Protein AF-A0A9N8MBV6-F1 (afdb_monomer_lite)

Sequence (91 aa):
MVTPRKQLEMYLAENVIITSKPTDVLTYWASNESRFPSLAAMARDILAIPATTVPSEAAFSRGGELITKRRNRLGGDTVTAIMCLDSWFEG

Structure (mmCIF, N/CA/C/O backbone):
data_AF-A0A9N8MBV6-F1
#
_entry.id   AF-A0A9N8MBV6-F1
#
loop_
_atom_site.group_PDB
_atom_site.id
_atom_site.type_symbol
_atom_site.label_atom_id
_atom_site.label_alt_id
_atom_site.label_comp_id
_atom_site.label_asym_id
_atom_site.label_entity_id
_atom_site.label_seq_id
_atom_site.pdbx_PDB_ins_code
_atom_site.Cartn_x
_atom_site.Cartn_y
_atom_site.Cartn_z
_atom_site.occupancy
_atom_site.B_iso_or_equiv
_atom_site.auth_seq_id
_atom_site.auth_comp_id
_atom_site.auth_asym_id
_atom_site.auth_atom_id
_atom_site.pdbx_PDB_model_num
ATOM 1 N N . MET A 1 1 ? -25.143 0.333 11.288 1.00 60.88 1 MET A N 1
ATOM 2 C CA . MET A 1 1 ? -23.845 0.517 10.598 1.00 60.88 1 MET A CA 1
ATOM 3 C C . MET A 1 1 ? -22.922 1.333 11.490 1.00 60.88 1 MET A C 1
ATOM 5 O O . MET A 1 1 ? -23.369 2.339 12.027 1.00 60.88 1 MET A O 1
ATOM 9 N N . VAL A 1 2 ? -21.676 0.897 11.693 1.00 74.44 2 VAL A N 1
ATOM 10 C CA . VAL A 1 2 ? -20.662 1.687 12.415 1.00 74.44 2 VAL A CA 1
ATOM 11 C C . VAL A 1 2 ? -20.090 2.715 11.438 1.00 74.44 2 VAL A C 1
ATOM 13 O O . VAL A 1 2 ? -19.578 2.340 10.387 1.00 74.44 2 VAL A O 1
ATOM 16 N N . THR A 1 3 ? -20.211 4.005 11.747 1.00 90.50 3 THR A N 1
ATOM 17 C CA . THR A 1 3 ? -19.683 5.081 10.895 1.00 90.50 3 THR A CA 1
ATOM 18 C C . THR A 1 3 ? -18.149 5.133 10.963 1.00 90.50 3 THR A C 1
ATOM 20 O O . THR A 1 3 ? -17.584 4.727 11.982 1.00 90.50 3 THR A O 1
ATOM 23 N N . PRO A 1 4 ? -17.448 5.668 9.941 1.00 90.94 4 PRO A N 1
ATOM 24 C CA . PRO A 1 4 ? -15.984 5.790 9.968 1.00 90.94 4 PRO A CA 1
ATOM 25 C C . PRO A 1 4 ? -15.463 6.545 11.198 1.00 90.94 4 PRO A C 1
ATOM 27 O O . PRO A 1 4 ? -14.492 6.133 11.824 1.00 90.94 4 PRO A O 1
ATOM 30 N N . ARG A 1 5 ? -16.172 7.603 11.614 1.00 93.00 5 ARG A N 1
ATOM 31 C CA . ARG A 1 5 ? -15.852 8.359 12.832 1.00 93.00 5 ARG A CA 1
ATOM 32 C C . ARG A 1 5 ? -15.909 7.492 14.091 1.00 93.00 5 ARG A C 1
ATOM 34 O O . ARG A 1 5 ? -15.012 7.568 14.919 1.00 93.00 5 ARG A O 1
ATOM 41 N N . LYS A 1 6 ? -16.928 6.638 14.213 1.00 93.50 6 LYS A N 1
ATOM 42 C CA . LYS A 1 6 ? -17.065 5.741 15.364 1.00 93.50 6 LYS A CA 1
ATOM 43 C C . LYS A 1 6 ? -15.995 4.645 15.374 1.00 93.50 6 LYS A C 1
ATOM 45 O O . LYS A 1 6 ? -15.526 4.284 16.444 1.00 93.50 6 LYS A O 1
ATOM 50 N N . GLN A 1 7 ? -15.572 4.154 14.204 1.00 93.31 7 GLN A N 1
ATOM 51 C CA . GLN A 1 7 ? -14.426 3.236 14.101 1.00 93.31 7 GLN A CA 1
ATOM 52 C C . GLN A 1 7 ? -13.141 3.892 14.627 1.00 93.31 7 GLN A C 1
ATOM 54 O O . GLN A 1 7 ? -12.420 3.276 15.404 1.00 93.31 7 GLN A O 1
ATOM 59 N N . LEU A 1 8 ? -12.891 5.152 14.251 1.00 93.69 8 LEU A N 1
ATOM 60 C CA . LEU A 1 8 ? -11.741 5.914 14.735 1.00 93.69 8 LEU A CA 1
ATOM 61 C C . LEU A 1 8 ? -11.790 6.125 16.253 1.00 93.69 8 LEU A C 1
ATOM 63 O O . LEU A 1 8 ? -10.803 5.869 16.931 1.00 93.69 8 LEU A O 1
ATOM 67 N N . GLU A 1 9 ? -12.932 6.557 16.792 1.00 95.00 9 GLU A N 1
ATOM 68 C CA . GLU A 1 9 ? -13.109 6.748 18.239 1.00 95.00 9 GLU A CA 1
ATOM 69 C C . GLU A 1 9 ? -12.865 5.447 19.016 1.00 95.00 9 GLU A C 1
ATOM 71 O O . GLU A 1 9 ? -12.208 5.464 20.053 1.00 95.00 9 GLU A O 1
ATOM 76 N N . MET A 1 10 ? -13.338 4.312 18.493 1.00 93.31 10 MET A N 1
ATOM 77 C CA . MET A 1 10 ? -13.082 2.997 19.083 1.00 93.31 10 MET A CA 1
ATOM 78 C C . MET A 1 10 ? -11.597 2.630 19.055 1.00 93.31 10 MET A C 1
ATOM 80 O O . MET A 1 10 ? -11.076 2.217 20.083 1.00 93.31 10 MET A O 1
ATOM 84 N N . TYR A 1 11 ? -10.918 2.804 17.917 1.00 92.19 11 TYR A N 1
ATOM 85 C CA . TYR A 1 11 ? -9.485 2.524 17.789 1.00 92.19 11 TYR A CA 1
ATOM 86 C C . TYR A 1 11 ? -8.639 3.397 18.727 1.00 92.19 11 TYR A C 1
ATOM 88 O O . TYR A 1 11 ? -7.755 2.894 19.408 1.00 92.19 11 TYR A O 1
ATOM 96 N N . LEU A 1 12 ? -8.943 4.695 18.823 1.00 92.75 12 LEU A N 1
ATOM 97 C CA . LEU A 1 12 ? -8.231 5.615 19.718 1.00 92.75 12 LEU A CA 1
ATOM 98 C C . LEU A 1 12 ? -8.475 5.325 21.206 1.00 92.75 12 LEU A C 1
ATOM 100 O O . LEU A 1 12 ? -7.657 5.705 22.039 1.00 92.75 12 LEU A O 1
ATOM 104 N N . ALA A 1 13 ? -9.594 4.681 21.540 1.00 93.88 13 ALA A N 1
ATOM 105 C CA . ALA A 1 13 ? -9.905 4.246 22.897 1.00 93.88 13 ALA A CA 1
ATOM 106 C C . ALA A 1 13 ? -9.295 2.876 23.250 1.00 93.88 13 ALA A C 1
ATOM 108 O O . ALA A 1 13 ? -9.374 2.464 24.410 1.00 93.88 13 ALA A O 1
ATOM 109 N N . GLU A 1 14 ? -8.721 2.148 22.286 1.00 88.94 14 GLU A N 1
ATOM 110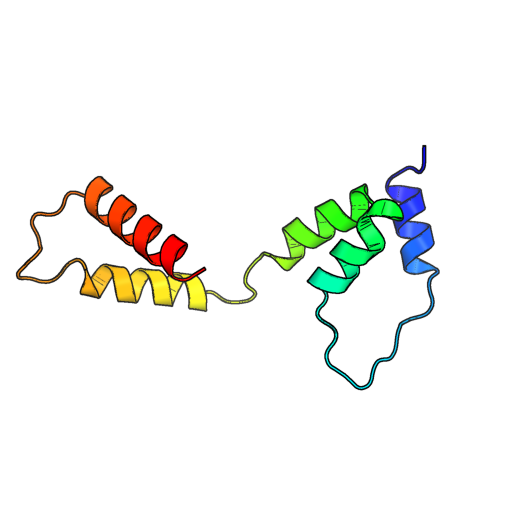 C CA . GLU A 1 14 ? -8.046 0.882 22.567 1.00 88.94 14 GLU A CA 1
ATOM 111 C C . GLU A 1 14 ? -6.743 1.099 23.336 1.00 88.94 14 GLU A C 1
ATOM 113 O O . GLU A 1 14 ? -6.031 2.090 23.174 1.00 88.94 14 GLU A O 1
ATOM 118 N N . ASN A 1 15 ? -6.407 0.122 24.178 1.00 85.44 15 ASN A N 1
ATOM 119 C CA . ASN A 1 15 ? -5.114 0.111 24.842 1.00 85.44 15 ASN A CA 1
ATOM 120 C C . ASN A 1 15 ? -4.002 -0.095 23.811 1.00 85.44 15 ASN A C 1
ATOM 122 O O . ASN A 1 15 ? -4.092 -0.972 22.950 1.00 85.44 15 ASN A O 1
ATOM 126 N N . VAL A 1 16 ? -2.919 0.668 23.954 1.00 81.31 16 VAL A N 1
ATOM 127 C CA . VAL A 1 16 ? -1.726 0.501 23.123 1.00 81.31 16 VAL A CA 1
ATOM 128 C C . VAL A 1 16 ? -1.153 -0.895 23.350 1.00 81.31 16 VAL A C 1
ATOM 130 O O . VAL A 1 16 ? -0.800 -1.268 24.470 1.00 81.31 16 VAL A O 1
ATOM 133 N N . ILE A 1 17 ? -1.042 -1.666 22.271 1.00 75.69 17 ILE A N 1
ATOM 134 C CA . ILE A 1 17 ? -0.413 -2.981 22.310 1.00 75.69 17 ILE A CA 1
ATOM 135 C C . ILE A 1 17 ? 1.102 -2.767 22.369 1.00 75.69 17 ILE A C 1
ATOM 137 O O . ILE A 1 17 ? 1.744 -2.476 21.363 1.00 75.69 17 ILE A O 1
ATOM 141 N N . ILE A 1 18 ? 1.686 -2.899 23.560 1.00 75.00 18 ILE A N 1
ATOM 142 C CA . ILE A 1 18 ? 3.140 -2.853 23.739 1.00 75.00 18 ILE A CA 1
ATOM 143 C C . ILE A 1 18 ? 3.681 -4.270 23.522 1.00 75.00 18 ILE A C 1
ATOM 145 O O . ILE A 1 18 ? 3.613 -5.114 24.415 1.00 75.00 18 ILE A O 1
ATOM 149 N N . THR A 1 19 ? 4.197 -4.551 22.323 1.00 69.88 19 THR A N 1
ATOM 150 C CA . THR A 1 19 ? 4.842 -5.834 22.003 1.00 69.88 19 THR A CA 1
ATOM 151 C C . THR A 1 19 ? 6.359 -5.690 22.002 1.00 69.88 19 THR A C 1
ATOM 153 O O . THR A 1 19 ? 6.906 -4.741 21.452 1.00 69.88 19 THR A O 1
ATOM 156 N N . SER A 1 20 ? 7.068 -6.666 22.575 1.00 72.25 20 SER A N 1
ATOM 157 C CA . SER A 1 20 ? 8.538 -6.740 22.499 1.00 72.25 20 SER A CA 1
ATOM 158 C C . SER A 1 20 ? 9.050 -7.187 21.125 1.00 72.25 20 SER A C 1
ATOM 160 O O . SER A 1 20 ? 10.234 -7.051 20.828 1.00 72.25 20 SER A O 1
ATOM 162 N N . LYS A 1 21 ? 8.165 -7.736 20.286 1.00 74.75 21 LYS A N 1
ATOM 163 C CA . LYS A 1 21 ? 8.463 -8.148 18.913 1.00 74.75 21 LYS A CA 1
ATOM 164 C C . LYS A 1 21 ? 8.002 -7.073 17.926 1.00 74.75 21 LYS A C 1
ATOM 166 O O . LYS A 1 21 ? 6.955 -6.471 18.179 1.00 74.75 21 LYS A O 1
ATOM 171 N N . PRO A 1 22 ? 8.720 -6.867 16.807 1.00 68.56 22 PRO A N 1
ATOM 172 C CA . PRO A 1 22 ? 8.209 -6.058 15.712 1.00 68.56 22 PRO A CA 1
ATOM 173 C C . PRO A 1 22 ? 6.921 -6.708 15.207 1.00 68.56 22 PRO A C 1
ATOM 175 O O . PRO A 1 22 ? 6.939 -7.842 14.729 1.00 68.56 22 PRO A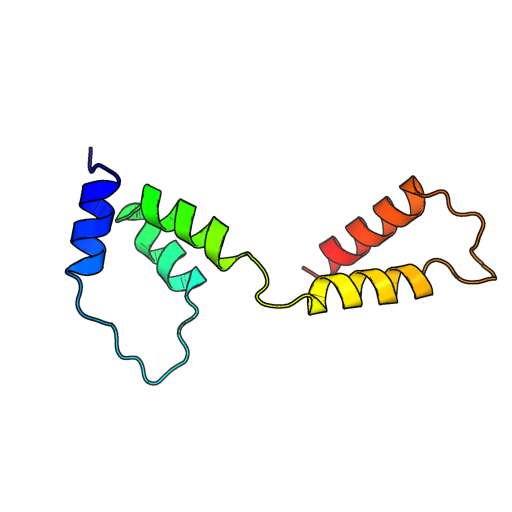 O 1
ATOM 178 N N . THR A 1 23 ? 5.802 -6.014 15.379 1.00 72.31 23 THR A N 1
ATOM 179 C CA . THR A 1 23 ? 4.520 -6.444 14.828 1.00 72.31 23 THR A CA 1
ATOM 180 C C . THR A 1 23 ? 4.381 -5.801 13.460 1.00 72.31 23 THR A C 1
ATOM 182 O O . THR A 1 23 ? 4.496 -4.581 13.347 1.00 72.31 23 THR A O 1
ATOM 185 N N . ASP A 1 24 ? 4.150 -6.607 12.426 1.00 85.62 24 ASP A N 1
ATOM 186 C CA . ASP A 1 24 ? 3.802 -6.069 11.117 1.00 85.62 24 ASP A CA 1
ATOM 187 C C . ASP A 1 24 ? 2.454 -5.337 11.210 1.00 85.62 24 ASP A C 1
ATOM 189 O O . ASP A 1 24 ? 1.404 -5.927 11.487 1.00 85.62 24 ASP A O 1
ATOM 193 N N . VAL A 1 25 ? 2.505 -4.023 10.997 1.00 88.06 25 VAL A N 1
ATOM 194 C CA . VAL A 1 25 ? 1.352 -3.129 11.082 1.00 88.06 25 VAL A CA 1
ATOM 195 C C . VAL A 1 25 ? 0.292 -3.469 10.031 1.00 88.06 25 VAL A C 1
ATOM 197 O O . VAL A 1 25 ? -0.901 -3.344 10.312 1.00 88.06 25 VAL A O 1
ATOM 200 N N . LEU A 1 26 ? 0.686 -3.963 8.851 1.00 89.44 26 LEU A N 1
ATOM 201 C CA . LEU A 1 26 ? -0.265 -4.361 7.811 1.00 89.44 26 LEU A CA 1
ATOM 202 C C . LEU A 1 26 ? -1.028 -5.623 8.224 1.00 89.44 26 LEU A C 1
ATOM 204 O O . LEU A 1 26 ? -2.251 -5.678 8.072 1.00 89.44 26 LEU A O 1
ATOM 208 N N . THR A 1 27 ? -0.344 -6.585 8.847 1.00 89.81 27 THR A N 1
ATOM 209 C CA . THR A 1 27 ? -0.982 -7.775 9.429 1.00 89.81 27 THR A CA 1
ATOM 210 C C . THR A 1 27 ? -1.985 -7.413 10.535 1.00 89.81 27 THR A C 1
ATOM 212 O O . THR A 1 27 ? -3.057 -8.026 10.618 1.00 89.81 27 THR A O 1
ATOM 215 N N . TYR A 1 28 ? -1.701 -6.392 11.356 1.00 90.00 28 TYR A N 1
ATOM 216 C CA . TYR A 1 28 ? -2.662 -5.895 12.353 1.00 90.00 28 TYR A CA 1
ATOM 217 C C . TYR A 1 28 ? -3.944 -5.368 11.692 1.00 90.00 28 TYR A C 1
ATOM 219 O O . TYR A 1 28 ? -5.045 -5.762 12.092 1.00 90.00 28 TYR A O 1
ATOM 227 N N . TRP A 1 29 ? -3.822 -4.518 10.667 1.00 92.75 29 TRP A N 1
ATOM 228 C CA . TRP A 1 29 ? -4.984 -3.954 9.971 1.00 92.75 29 TRP A CA 1
ATOM 229 C C . TRP A 1 29 ? -5.776 -5.009 9.199 1.00 92.75 29 TRP A C 1
ATOM 231 O O . TRP A 1 29 ? -7.005 -4.967 9.222 1.00 92.75 29 TRP A O 1
ATOM 241 N N . ALA A 1 30 ? -5.101 -5.994 8.600 1.00 92.06 30 ALA A N 1
ATOM 242 C CA . ALA A 1 30 ? -5.753 -7.138 7.965 1.00 92.06 30 ALA A CA 1
ATOM 243 C C . ALA A 1 30 ? -6.571 -7.962 8.976 1.00 92.06 30 ALA A C 1
ATOM 245 O O . ALA A 1 30 ? -7.730 -8.288 8.731 1.00 92.06 30 ALA A O 1
ATOM 246 N N . SER A 1 31 ? -6.011 -8.229 10.160 1.00 92.25 31 SER A N 1
ATOM 247 C CA . SER A 1 31 ? -6.695 -8.995 11.213 1.00 92.25 31 SER A CA 1
ATOM 248 C C . SER A 1 31 ? -7.895 -8.255 11.823 1.00 92.25 31 SER A C 1
ATOM 250 O O . SER A 1 31 ? -8.818 -8.889 12.334 1.00 92.25 31 SER A O 1
ATOM 252 N N . ASN A 1 32 ? -7.901 -6.917 11.779 1.00 92.25 32 ASN A N 1
ATOM 253 C CA . ASN A 1 32 ? -8.949 -6.075 12.368 1.00 92.25 32 ASN A CA 1
ATOM 254 C C . ASN A 1 32 ? -9.938 -5.495 11.341 1.00 92.25 32 ASN A C 1
ATOM 256 O O . ASN A 1 32 ? -10.806 -4.702 11.714 1.00 92.25 32 ASN A O 1
ATOM 260 N N . GLU A 1 33 ? -9.869 -5.902 10.073 1.00 94.19 33 GLU A N 1
ATOM 261 C CA . GLU A 1 33 ? -10.726 -5.374 9.004 1.00 94.19 33 GLU A CA 1
ATOM 262 C C . GLU A 1 33 ? -12.224 -5.567 9.282 1.00 94.19 33 GLU A C 1
ATOM 264 O O . GLU A 1 33 ? -13.026 -4.676 9.014 1.00 94.19 33 GLU A O 1
ATOM 269 N N . SER A 1 34 ? -12.615 -6.683 9.899 1.00 93.06 34 SER A N 1
ATOM 270 C CA . SER A 1 34 ? -14.015 -6.929 10.276 1.00 93.06 34 SER A CA 1
ATOM 271 C C . SER A 1 34 ? -14.542 -5.936 11.322 1.00 93.06 34 SER A C 1
ATOM 273 O O . SER A 1 34 ? -15.732 -5.617 11.332 1.00 93.06 34 SER A O 1
ATOM 275 N N . ARG A 1 35 ? -13.662 -5.429 12.196 1.00 92.06 35 ARG A N 1
ATOM 276 C CA . ARG A 1 35 ? -13.987 -4.472 13.267 1.00 92.06 35 ARG A CA 1
ATOM 277 C C . ARG A 1 35 ? -13.955 -3.036 12.751 1.00 92.06 35 ARG A C 1
ATOM 279 O O . ARG A 1 35 ? -14.813 -2.231 13.118 1.00 92.06 35 ARG A O 1
ATOM 286 N N . PHE A 1 36 ? -12.989 -2.733 11.886 1.00 93.81 36 PHE A N 1
ATOM 287 C CA . PHE A 1 36 ? -12.724 -1.391 11.377 1.00 93.81 36 PHE A CA 1
ATOM 288 C C . PHE A 1 36 ? -12.598 -1.371 9.846 1.00 93.81 36 PHE A C 1
ATOM 290 O O . PHE A 1 36 ? -11.536 -1.033 9.3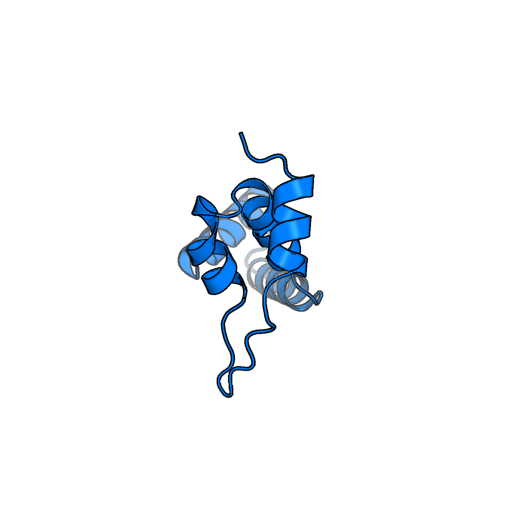29 1.00 93.81 36 PHE A O 1
ATOM 297 N N . PRO A 1 37 ? -13.656 -1.700 9.085 1.00 94.44 37 PRO A N 1
ATOM 298 C CA . PRO A 1 37 ? -13.543 -1.881 7.635 1.00 94.44 37 PRO A CA 1
ATOM 299 C C . PRO A 1 37 ? -13.103 -0.610 6.899 1.00 94.44 37 PRO A C 1
ATOM 301 O O . PRO A 1 37 ? -12.315 -0.669 5.961 1.00 94.44 37 PRO A O 1
ATOM 304 N N . SER A 1 38 ? -13.570 0.562 7.340 1.00 94.62 38 SER A N 1
ATOM 305 C CA . SER A 1 38 ? -13.190 1.841 6.728 1.00 94.62 38 SER A CA 1
ATOM 306 C C . SER A 1 38 ? -11.780 2.261 7.140 1.00 94.62 38 SER A C 1
ATOM 308 O O . SER A 1 38 ? -11.029 2.779 6.319 1.00 94.62 38 SER A O 1
ATOM 310 N N . LEU A 1 39 ? -11.411 2.031 8.402 1.00 94.38 39 LEU A N 1
ATOM 311 C CA . LEU A 1 39 ? -10.093 2.399 8.918 1.00 94.38 39 LEU A CA 1
ATOM 312 C C . LEU A 1 39 ? -8.994 1.483 8.366 1.00 94.38 39 LEU A C 1
ATOM 314 O O . LEU A 1 39 ? -7.947 1.980 7.973 1.00 94.38 39 LEU A O 1
ATOM 318 N N . ALA A 1 40 ? -9.255 0.177 8.265 1.00 94.38 40 ALA A N 1
ATOM 319 C CA . ALA A 1 40 ? -8.338 -0.799 7.684 1.00 94.38 40 ALA A CA 1
ATOM 320 C C . ALA A 1 40 ? -8.074 -0.518 6.200 1.00 94.38 40 ALA A C 1
ATOM 322 O O . ALA A 1 40 ? -6.925 -0.587 5.772 1.00 94.38 40 ALA A O 1
ATOM 323 N N . ALA A 1 41 ? -9.101 -0.135 5.432 1.00 94.12 41 ALA A N 1
ATOM 324 C CA . ALA A 1 41 ? -8.922 0.292 4.047 1.00 94.12 41 ALA A CA 1
ATOM 325 C C . ALA A 1 41 ? -7.985 1.509 3.943 1.00 94.12 41 ALA A C 1
ATOM 327 O O . ALA A 1 41 ? -6.972 1.434 3.254 1.00 94.12 41 ALA A O 1
ATOM 328 N N . MET A 1 42 ? -8.252 2.577 4.706 1.00 94.69 42 MET A N 1
ATOM 329 C CA . MET A 1 42 ? -7.383 3.765 4.715 1.00 94.69 42 MET A CA 1
ATOM 330 C C . MET A 1 42 ? -5.963 3.450 5.193 1.00 94.69 42 MET A C 1
ATOM 332 O O . MET A 1 42 ? -4.993 3.977 4.657 1.00 94.69 42 MET A O 1
ATOM 336 N N . ALA A 1 43 ? -5.826 2.600 6.211 1.00 93.44 43 ALA A N 1
ATOM 337 C CA . ALA A 1 43 ? -4.528 2.230 6.744 1.00 93.44 43 ALA A CA 1
ATOM 338 C C . ALA A 1 43 ? -3.688 1.472 5.712 1.00 93.44 43 ALA A C 1
ATOM 340 O O . ALA A 1 43 ? -2.504 1.763 5.590 1.00 93.44 43 ALA A O 1
ATOM 341 N N . ARG A 1 44 ? -4.286 0.556 4.938 1.00 92.31 44 ARG A N 1
ATOM 342 C CA . ARG A 1 44 ? -3.589 -0.117 3.832 1.00 92.31 44 ARG A CA 1
ATOM 343 C C . ARG A 1 44 ? -3.104 0.878 2.784 1.00 92.31 44 ARG A C 1
ATOM 345 O O . ARG A 1 44 ? -1.943 0.803 2.402 1.00 92.31 44 ARG A O 1
ATOM 352 N N . ASP A 1 45 ? -3.950 1.824 2.385 1.00 91.81 45 ASP A N 1
ATOM 353 C CA . ASP A 1 45 ? -3.587 2.830 1.381 1.00 91.81 45 ASP A CA 1
ATOM 354 C C . ASP A 1 45 ? -2.428 3.718 1.855 1.00 91.81 45 ASP A C 1
ATOM 356 O O . ASP A 1 45 ? -1.501 3.990 1.097 1.00 91.81 45 ASP A O 1
ATOM 360 N N . ILE A 1 46 ? -2.454 4.148 3.120 1.00 91.75 46 ILE A N 1
ATOM 361 C CA . ILE A 1 46 ? -1.437 5.042 3.693 1.00 91.75 46 ILE A CA 1
ATOM 362 C C . ILE A 1 46 ? -0.127 4.297 3.974 1.00 91.75 46 ILE A C 1
ATOM 364 O O . ILE A 1 46 ? 0.950 4.818 3.696 1.00 91.75 46 ILE A O 1
ATOM 368 N N . LEU A 1 47 ? -0.200 3.089 4.536 1.00 89.75 47 LEU A N 1
ATOM 369 C CA . LEU A 1 47 ? 0.978 2.326 4.959 1.00 89.75 47 LEU A CA 1
ATOM 370 C C . LEU A 1 47 ? 1.674 1.606 3.798 1.00 89.75 47 LEU A C 1
ATOM 372 O O . LEU A 1 47 ? 2.840 1.247 3.934 1.00 89.75 47 LEU A O 1
ATOM 376 N N . ALA A 1 48 ? 0.995 1.411 2.664 1.00 86.25 48 ALA A N 1
ATOM 377 C CA . ALA A 1 48 ? 1.612 0.890 1.444 1.00 86.25 48 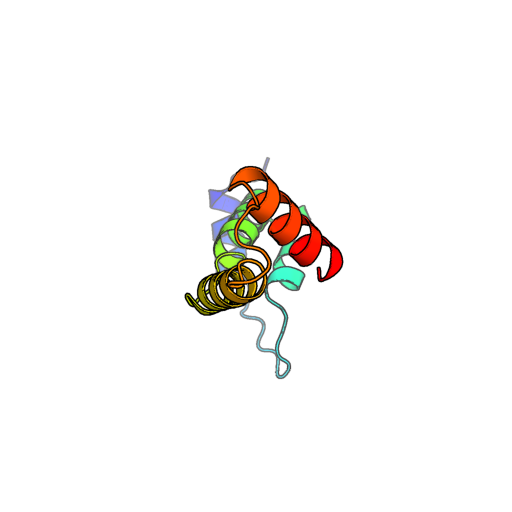ALA A CA 1
ATOM 378 C C . ALA A 1 48 ? 2.527 1.914 0.749 1.00 86.25 48 ALA A C 1
ATOM 380 O O . ALA A 1 48 ? 3.299 1.538 -0.133 1.00 86.25 48 ALA A O 1
ATOM 381 N N . ILE A 1 49 ? 2.459 3.196 1.126 1.00 87.81 49 ILE A N 1
ATOM 382 C CA . ILE A 1 49 ? 3.316 4.239 0.562 1.00 87.81 49 ILE A CA 1
ATOM 383 C C . ILE A 1 49 ? 4.753 4.004 1.049 1.00 87.81 49 ILE A C 1
ATOM 385 O O . ILE A 1 49 ? 5.002 4.042 2.258 1.00 87.81 49 ILE A O 1
ATOM 389 N N . PRO A 1 50 ? 5.727 3.805 0.144 1.00 82.31 50 PRO A N 1
ATOM 390 C CA . PRO A 1 50 ? 7.117 3.685 0.545 1.00 82.31 50 PRO A CA 1
ATOM 391 C C . PRO A 1 50 ? 7.589 4.947 1.267 1.00 82.31 50 PRO A C 1
ATOM 393 O O . PRO A 1 50 ? 7.407 6.061 0.780 1.00 82.31 50 PRO A O 1
ATOM 396 N N . ALA A 1 51 ? 8.250 4.776 2.412 1.00 82.25 51 ALA A N 1
ATOM 397 C CA . ALA A 1 51 ? 8.774 5.902 3.186 1.00 82.25 51 ALA A CA 1
ATOM 398 C C . ALA A 1 51 ? 9.928 6.642 2.479 1.00 82.25 51 ALA A C 1
ATOM 400 O O . ALA A 1 51 ? 10.265 7.763 2.853 1.00 82.25 51 ALA A O 1
ATOM 401 N N . THR A 1 52 ? 10.561 6.015 1.481 1.00 83.69 52 THR A N 1
ATOM 402 C CA . THR A 1 52 ? 11.742 6.537 0.781 1.00 83.69 52 THR A CA 1
ATOM 403 C C . THR A 1 52 ? 11.623 6.353 -0.731 1.00 83.69 52 THR A C 1
ATOM 405 O O . THR A 1 52 ? 10.845 5.533 -1.216 1.00 83.69 52 THR A O 1
ATOM 408 N N . THR A 1 53 ? 12.439 7.088 -1.489 1.00 80.00 53 THR A N 1
ATOM 409 C CA . THR A 1 53 ? 12.555 6.961 -2.954 1.00 80.00 53 THR A CA 1
ATOM 410 C C . THR A 1 53 ? 13.331 5.722 -3.405 1.00 80.00 53 THR A C 1
ATOM 412 O O . THR A 1 53 ? 13.401 5.460 -4.605 1.00 80.00 53 THR A O 1
ATOM 415 N N . VAL A 1 54 ? 13.879 4.935 -2.471 1.00 75.69 54 VAL A N 1
ATOM 416 C CA . VAL A 1 54 ? 14.728 3.764 -2.751 1.00 75.69 54 VAL A CA 1
ATOM 417 C C . VAL A 1 54 ? 14.074 2.763 -3.720 1.00 75.69 54 VAL A C 1
ATOM 419 O O . VAL A 1 54 ? 14.766 2.318 -4.637 1.00 75.69 54 VAL A O 1
ATOM 422 N N . PRO A 1 55 ? 12.767 2.432 -3.627 1.00 78.06 55 PRO A N 1
ATOM 423 C CA . PRO A 1 55 ? 12.135 1.531 -4.596 1.00 78.06 55 PRO A CA 1
ATOM 424 C C . PRO A 1 55 ? 12.116 2.094 -6.022 1.00 78.06 55 PRO A C 1
ATOM 426 O O . PRO A 1 55 ? 12.334 1.360 -6.985 1.00 78.06 55 PRO A O 1
ATOM 429 N N . SER A 1 56 ? 11.911 3.406 -6.164 1.00 82.06 56 SER A N 1
ATOM 430 C CA . SER A 1 56 ? 11.931 4.082 -7.464 1.00 82.06 56 SER A CA 1
ATOM 431 C C . SER A 1 56 ? 13.343 4.120 -8.051 1.00 82.06 56 SER A C 1
ATOM 433 O O . SER A 1 56 ? 13.525 3.857 -9.237 1.00 82.06 56 SER A O 1
ATOM 435 N N . GLU A 1 57 ? 14.360 4.386 -7.228 1.00 83.81 57 GLU A N 1
ATOM 436 C CA . GLU A 1 57 ? 15.770 4.361 -7.646 1.00 83.81 57 GLU A CA 1
ATOM 437 C C . GLU A 1 57 ? 16.214 2.956 -8.072 1.00 83.81 57 GLU A C 1
ATOM 439 O O . GLU A 1 57 ? 16.878 2.803 -9.100 1.00 83.81 57 GLU A O 1
ATOM 444 N N . ALA A 1 58 ? 15.784 1.919 -7.347 1.00 84.06 58 ALA A N 1
ATOM 445 C CA . ALA A 1 58 ? 16.019 0.529 -7.725 1.00 84.06 58 ALA A CA 1
ATOM 446 C C . ALA A 1 58 ? 15.350 0.186 -9.068 1.00 84.06 58 ALA A C 1
ATOM 448 O O . ALA A 1 58 ? 15.979 -0.424 -9.935 1.00 84.06 58 ALA A O 1
ATOM 449 N N . ALA A 1 59 ? 14.104 0.627 -9.283 1.00 84.31 59 ALA A N 1
ATOM 450 C CA . ALA A 1 59 ? 13.421 0.463 -10.563 1.00 84.31 59 ALA A CA 1
ATOM 451 C C . ALA A 1 59 ? 14.175 1.164 -11.709 1.00 84.31 59 ALA A C 1
ATOM 453 O O . ALA A 1 59 ? 14.391 0.555 -12.757 1.00 84.31 59 ALA A O 1
ATOM 454 N N . PHE A 1 60 ? 14.647 2.398 -11.514 1.00 84.19 60 PHE A N 1
ATOM 455 C CA . PHE A 1 60 ? 15.419 3.112 -12.537 1.00 84.19 60 PHE A CA 1
ATOM 456 C C . PHE A 1 60 ? 16.777 2.473 -12.826 1.00 84.19 60 PHE A C 1
ATOM 458 O O . PHE A 1 60 ? 17.165 2.388 -13.991 1.00 84.19 60 PHE A O 1
ATOM 465 N N . SER A 1 61 ? 17.476 1.988 -11.798 1.00 85.88 61 SER A N 1
ATOM 466 C CA . SER A 1 61 ? 18.742 1.270 -11.963 1.00 85.88 61 SER A CA 1
ATOM 467 C C . SER A 1 61 ? 18.561 0.022 -12.837 1.00 85.88 61 SER A C 1
ATOM 469 O O . SER A 1 61 ? 19.256 -0.137 -13.844 1.00 85.88 61 SER A O 1
ATOM 471 N N . ARG A 1 62 ? 17.536 -0.796 -12.544 1.00 84.56 62 ARG A N 1
ATOM 472 C CA . ARG A 1 62 ? 17.168 -1.967 -13.363 1.00 84.56 62 ARG A CA 1
ATOM 473 C C . ARG A 1 62 ? 16.765 -1.591 -14.787 1.00 84.56 62 ARG A C 1
ATOM 475 O O . ARG A 1 62 ? 17.174 -2.246 -15.744 1.00 84.56 62 ARG A O 1
ATOM 482 N N . GLY A 1 63 ? 16.012 -0.504 -14.952 1.00 80.94 63 GLY A N 1
ATOM 483 C CA . GLY A 1 63 ? 15.680 0.038 -16.272 1.00 80.94 63 GLY A CA 1
ATOM 484 C C . GLY A 1 63 ? 16.928 0.424 -17.078 1.00 80.94 63 GLY A C 1
ATOM 485 O O . GLY A 1 63 ? 17.013 0.127 -18.271 1.00 80.94 63 GLY A O 1
ATOM 486 N N . GLY A 1 64 ? 17.931 1.016 -16.424 1.00 81.50 64 GLY A N 1
ATOM 487 C CA . GLY A 1 64 ? 19.226 1.328 -17.029 1.00 81.50 64 GLY A CA 1
ATOM 488 C C . GLY A 1 64 ? 20.004 0.087 -17.481 1.00 81.50 64 GLY A C 1
ATOM 489 O O . GLY A 1 64 ? 20.641 0.107 -18.534 1.00 81.50 64 GLY A O 1
ATOM 490 N N . GLU A 1 65 ? 19.917 -1.017 -16.739 1.00 82.00 65 GLU A N 1
ATOM 491 C CA . GLU A 1 65 ? 20.514 -2.302 -17.130 1.00 82.00 65 GLU A CA 1
ATOM 492 C C . GLU A 1 65 ? 19.762 -2.979 -18.291 1.00 82.00 65 GLU A C 1
ATOM 494 O O . GLU A 1 65 ? 20.360 -3.603 -19.180 1.00 82.00 65 GLU A O 1
ATOM 499 N N . LEU A 1 66 ? 18.439 -2.831 -18.332 1.00 81.38 66 LEU A N 1
ATOM 500 C CA . LEU A 1 66 ? 17.624 -3.340 -19.428 1.00 81.38 66 LEU A CA 1
ATOM 501 C C . LEU A 1 66 ? 17.952 -2.609 -20.743 1.00 81.38 66 LEU A C 1
ATOM 503 O O . LEU A 1 66 ? 18.168 -3.252 -21.780 1.00 81.38 66 LEU A O 1
ATOM 507 N N . ILE A 1 67 ? 18.071 -1.279 -20.687 1.00 81.56 67 ILE A N 1
ATOM 508 C CA . ILE A 1 67 ? 18.404 -0.406 -21.821 1.00 81.56 67 ILE A CA 1
ATOM 509 C C . ILE A 1 67 ? 19.924 -0.208 -21.905 1.00 81.56 67 ILE A C 1
ATOM 511 O O . ILE A 1 67 ? 20.485 0.847 -21.619 1.00 81.56 67 ILE A O 1
ATOM 515 N N . THR A 1 68 ? 20.627 -1.243 -22.352 1.00 75.62 68 THR A N 1
ATOM 516 C CA . THR A 1 68 ? 22.078 -1.163 -22.602 1.00 75.62 68 THR A CA 1
ATOM 517 C C . THR A 1 68 ? 22.390 -0.670 -24.013 1.00 75.62 68 THR A C 1
ATOM 519 O O . THR A 1 68 ? 21.574 -0.789 -24.927 1.00 75.62 68 THR A O 1
ATOM 522 N N . LYS A 1 69 ? 23.634 -0.219 -24.256 1.00 62.31 69 LYS A N 1
ATOM 523 C CA . LYS A 1 69 ? 24.119 0.164 -25.604 1.00 62.31 69 LYS A CA 1
ATOM 524 C C . LYS A 1 69 ? 23.895 -0.917 -26.680 1.00 62.31 69 LYS A C 1
ATOM 526 O O . LYS A 1 69 ? 23.813 -0.581 -27.854 1.00 62.31 69 LYS A O 1
ATOM 531 N N . ARG A 1 70 ? 23.803 -2.199 -26.294 1.00 62.47 70 ARG A N 1
ATOM 532 C CA . ARG A 1 70 ? 23.520 -3.334 -27.196 1.00 62.47 70 ARG A CA 1
ATOM 533 C C . ARG A 1 70 ? 22.021 -3.632 -27.372 1.00 62.47 70 ARG A C 1
ATOM 535 O O . ARG A 1 70 ? 21.657 -4.241 -28.370 1.00 62.47 70 ARG A O 1
ATOM 542 N N . ARG A 1 71 ? 21.159 -3.208 -26.438 1.00 65.50 71 ARG A N 1
ATOM 543 C CA . ARG A 1 71 ? 19.692 -3.396 -26.444 1.00 65.50 71 ARG A CA 1
ATOM 544 C C . ARG A 1 71 ? 18.953 -2.047 -26.454 1.00 65.50 71 ARG A C 1
ATOM 546 O O . ARG A 1 71 ? 18.011 -1.834 -25.703 1.00 65.50 71 ARG A O 1
ATOM 553 N N . ASN A 1 72 ? 19.373 -1.126 -27.317 1.00 72.94 72 ASN A N 1
ATOM 554 C CA . ASN A 1 72 ? 18.844 0.245 -27.385 1.00 72.94 72 ASN A CA 1
ATOM 555 C C . ASN A 1 72 ? 17.686 0.441 -28.388 1.00 72.94 72 ASN A C 1
ATOM 557 O O . ASN A 1 72 ? 17.256 1.569 -28.604 1.00 72.94 72 ASN A O 1
ATOM 561 N N . ARG A 1 73 ? 17.194 -0.635 -29.023 1.00 80.62 73 ARG A N 1
ATOM 562 C CA . ARG A 1 73 ? 16.068 -0.604 -29.982 1.00 80.62 73 ARG A CA 1
ATOM 563 C C . ARG A 1 73 ? 14.727 -1.026 -29.373 1.00 80.62 73 ARG A C 1
ATOM 565 O O . ARG A 1 73 ? 13.781 -1.275 -30.115 1.00 80.62 73 ARG A O 1
ATOM 572 N N . LEU A 1 74 ? 14.646 -1.148 -28.049 1.00 82.44 74 LEU A N 1
ATOM 573 C CA . LEU A 1 74 ? 13.380 -1.410 -27.368 1.00 82.44 74 LEU A CA 1
ATOM 574 C C . LEU A 1 74 ? 12.553 -0.121 -27.343 1.00 82.44 74 LEU A C 1
ATOM 576 O O . LEU A 1 74 ? 13.066 0.938 -26.984 1.00 82.44 74 LEU A O 1
ATOM 580 N N . GLY A 1 75 ? 11.283 -0.210 -27.737 1.00 85.50 75 GLY A N 1
ATOM 581 C CA . GLY A 1 75 ? 10.338 0.888 -27.543 1.00 85.50 75 GLY A CA 1
ATOM 582 C C . GLY A 1 75 ? 10.027 1.079 -26.058 1.00 85.50 75 GLY A C 1
ATOM 583 O O . GLY A 1 75 ? 10.158 0.133 -25.277 1.00 85.50 75 GLY A O 1
ATOM 584 N N . GLY A 1 76 ? 9.586 2.282 -25.677 1.00 86.69 76 GLY A N 1
ATOM 585 C CA . GLY A 1 76 ? 9.204 2.592 -24.292 1.00 86.69 76 GLY A CA 1
ATOM 586 C C . GLY A 1 76 ? 8.194 1.589 -23.730 1.00 86.69 76 GLY A C 1
ATOM 587 O O . GLY A 1 76 ? 8.419 1.035 -22.660 1.00 86.69 76 GLY A O 1
ATOM 588 N N . ASP A 1 77 ? 7.171 1.245 -24.514 1.00 89.75 77 ASP A N 1
ATOM 589 C CA . ASP A 1 77 ? 6.142 0.273 -24.121 1.00 89.75 77 ASP A CA 1
ATOM 590 C C . ASP A 1 77 ? 6.723 -1.118 -23.829 1.00 89.75 77 ASP A C 1
ATOM 592 O O . ASP A 1 77 ? 6.319 -1.787 -22.880 1.00 89.75 77 ASP A O 1
ATOM 596 N N . THR A 1 78 ? 7.711 -1.559 -24.617 1.00 89.81 78 THR A N 1
ATOM 597 C CA . THR A 1 78 ? 8.382 -2.851 -24.411 1.00 89.81 78 THR A CA 1
ATOM 598 C C . THR A 1 78 ? 9.228 -2.844 -23.142 1.00 89.81 78 THR A C 1
ATOM 600 O O . THR A 1 78 ? 9.233 -3.829 -22.409 1.00 89.81 78 THR A O 1
ATOM 603 N N . VAL A 1 79 ? 9.927 -1.740 -22.862 1.00 88.25 79 VAL A N 1
ATOM 604 C CA . VAL A 1 79 ? 10.689 -1.570 -21.617 1.00 88.25 79 VAL A CA 1
ATOM 605 C C . VAL A 1 79 ? 9.746 -1.623 -20.418 1.00 88.25 79 VAL A C 1
ATOM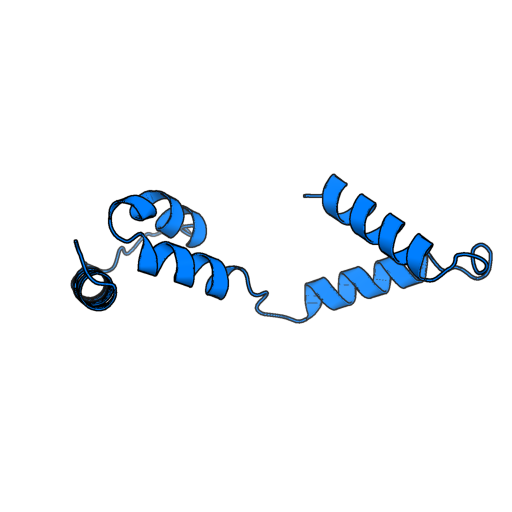 607 O O . VAL A 1 79 ? 9.997 -2.394 -19.494 1.00 88.25 79 VAL A O 1
ATOM 610 N N . THR A 1 80 ? 8.642 -0.872 -20.450 1.00 89.38 80 THR A N 1
ATOM 611 C CA . THR A 1 80 ? 7.635 -0.877 -19.382 1.00 89.38 80 THR A CA 1
ATOM 612 C C . THR A 1 80 ? 7.068 -2.275 -19.162 1.00 89.38 80 THR A C 1
ATOM 614 O O . THR A 1 80 ? 7.034 -2.735 -18.025 1.00 89.38 80 THR A O 1
ATOM 617 N N . ALA A 1 81 ? 6.696 -2.985 -20.232 1.00 91.81 81 ALA A N 1
ATOM 618 C CA . ALA A 1 81 ? 6.176 -4.344 -20.125 1.00 91.81 81 ALA A CA 1
ATOM 619 C C . ALA A 1 81 ? 7.179 -5.299 -19.458 1.00 91.81 81 ALA A C 1
ATOM 621 O O . ALA A 1 81 ? 6.797 -6.056 -18.570 1.00 91.81 81 ALA A O 1
ATOM 622 N N . ILE A 1 82 ? 8.461 -5.237 -19.834 1.00 89.44 82 ILE A N 1
ATOM 623 C CA . ILE A 1 82 ? 9.502 -6.076 -19.225 1.00 89.44 82 ILE A CA 1
ATOM 624 C C . ILE A 1 82 ? 9.701 -5.717 -17.748 1.00 89.44 82 ILE A C 1
ATOM 626 O O . ILE A 1 82 ? 9.753 -6.620 -16.922 1.00 89.44 82 ILE A O 1
ATOM 630 N N . MET A 1 83 ? 9.768 -4.427 -17.402 1.00 90.06 83 MET A N 1
ATOM 631 C CA . MET A 1 83 ? 9.923 -3.990 -16.009 1.00 90.06 83 MET A CA 1
ATOM 632 C C . MET A 1 83 ? 8.730 -4.395 -15.130 1.00 90.06 83 MET A C 1
ATOM 634 O O . MET A 1 83 ? 8.925 -4.794 -13.985 1.00 90.06 83 MET A O 1
ATOM 638 N N . CYS A 1 84 ? 7.501 -4.318 -15.653 1.00 90.19 84 CYS A N 1
ATOM 639 C CA . CYS A 1 84 ? 6.310 -4.792 -14.947 1.00 90.19 84 CYS A CA 1
ATOM 640 C C . CYS A 1 84 ? 6.344 -6.308 -14.743 1.00 90.19 84 CYS A C 1
ATOM 642 O O . CYS A 1 84 ? 6.089 -6.766 -13.635 1.00 90.19 84 CYS A O 1
ATOM 644 N N . LEU A 1 85 ? 6.682 -7.074 -15.787 1.00 91.00 85 LEU A N 1
ATOM 645 C CA . LEU A 1 85 ? 6.799 -8.530 -15.690 1.00 91.00 85 LEU A CA 1
ATOM 646 C C . LEU A 1 85 ? 7.841 -8.928 -14.641 1.00 91.00 85 LEU A C 1
ATOM 648 O O . LEU A 1 85 ? 7.528 -9.730 -13.770 1.00 91.00 85 LEU A O 1
ATOM 652 N N . ASP A 1 86 ? 9.032 -8.331 -14.690 1.00 87.25 86 ASP A N 1
ATOM 653 C CA . ASP A 1 86 ? 10.113 -8.567 -13.725 1.00 87.25 86 ASP A CA 1
ATOM 654 C C . ASP A 1 86 ? 9.645 -8.295 -12.286 1.00 87.25 86 ASP A C 1
ATOM 656 O O . ASP A 1 86 ? 9.710 -9.170 -11.426 1.00 87.25 86 ASP A O 1
ATOM 660 N N . SER A 1 87 ? 9.032 -7.130 -12.050 1.00 86.75 87 SER A N 1
ATOM 661 C CA . SER A 1 87 ? 8.493 -6.771 -10.734 1.00 86.75 87 SER A CA 1
ATOM 662 C C . SER A 1 87 ? 7.375 -7.696 -10.247 1.00 86.75 87 SER A C 1
ATOM 664 O O . SER A 1 87 ? 7.225 -7.855 -9.039 1.00 86.75 87 SER A O 1
ATOM 666 N N . TRP A 1 88 ? 6.551 -8.249 -11.139 1.00 88.50 88 TRP A N 1
ATOM 667 C CA . TRP A 1 88 ? 5.471 -9.165 -10.760 1.00 88.50 88 TRP A CA 1
ATOM 668 C C . TRP A 1 88 ? 5.964 -10.584 -10.485 1.00 88.50 88 TRP A C 1
ATOM 670 O O . TRP A 1 88 ? 5.328 -11.287 -9.708 1.00 88.50 88 TRP A O 1
ATOM 680 N N . PHE A 1 89 ? 7.067 -11.012 -11.106 1.00 87.62 89 PHE A N 1
ATOM 681 C CA . PHE A 1 89 ? 7.691 -12.306 -10.812 1.00 87.62 89 PHE A CA 1
ATOM 682 C C . PHE A 1 89 ? 8.505 -12.297 -9.511 1.00 87.62 89 PHE A C 1
ATOM 684 O O . PHE A 1 89 ? 8.716 -13.360 -8.932 1.00 87.62 89 PHE A O 1
ATOM 691 N N . GLU A 1 90 ? 8.967 -11.128 -9.061 1.00 75.69 90 GLU A N 1
ATOM 692 C CA . GLU A 1 90 ? 9.693 -10.962 -7.794 1.00 75.69 90 GLU A CA 1
ATOM 693 C C . GLU A 1 90 ? 8.796 -10.763 -6.558 1.00 75.69 90 GLU A C 1
ATOM 695 O O . GLU A 1 90 ? 9.299 -10.874 -5.438 1.00 75.69 90 GLU A O 1
ATOM 700 N N . GLY A 1 91 ? 7.515 -10.417 -6.751 1.00 57.03 91 GLY A N 1
ATOM 701 C CA . GLY A 1 91 ? 6.543 -10.172 -5.674 1.00 57.03 91 GLY A CA 1
ATOM 702 C C . GLY A 1 91 ? 6.045 -11.444 -5.000 1.00 57.03 91 GLY A C 1
ATOM 703 O O . GLY A 1 91 ? 5.802 -11.377 -3.774 1.00 57.03 91 GLY A O 1
#

Foldseek 3Di:
DQDLVNLVVVVVPDDDPDDPDDDDPLVVLVVCCVVRVPVSVVCCVVVVDDPDCVVVVVLVVVLDVCCDPVNPPDDPVRSVVVSVVVVVVVD

Radius of gyration: 20.26 Å; chains: 1; bounding box: 48×21×55 Å

Secondary structure (DSSP, 8-state):
---HHHHHHHHHTSPP---SS---HHHHHHHTTTT-HHHHHHHHHHHTS-SSSHHHHHHHHHHHHHS-TTSTT--HHHHHHHHHHHHHHH-

InterPro domains:
  IPR008906 HAT, C-terminal dimerisation domain [PF05699] (8-89)
  IPR012337 Ribonuclease H-like superfamily [SSF53098] (3-89)
  IPR052035 Zinc finger BED domain-containing [PTHR46481] (6-89)

Organism: NCBI:txid157183

pLDDT: mean 85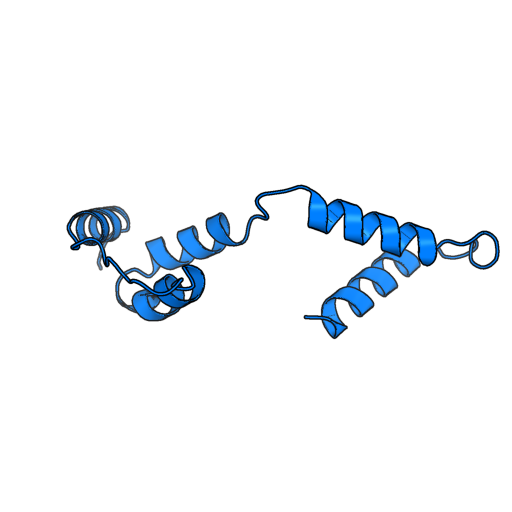.18, std 8.73, range [57.03, 95.0]